Protein AF-A0A950WYQ9-F1 (afdb_monomer_lite)

Structure (mmCIF, N/CA/C/O backbone):
data_AF-A0A950WYQ9-F1
#
_entry.id   AF-A0A950WYQ9-F1
#
loop_
_atom_site.group_PDB
_atom_site.id
_atom_site.type_symbol
_atom_site.label_atom_id
_atom_site.label_alt_id
_atom_site.label_comp_id
_atom_site.label_asym_id
_atom_site.label_entity_id
_atom_site.label_seq_id
_atom_site.pdbx_PDB_ins_code
_atom_site.Cartn_x
_atom_site.Cartn_y
_atom_site.Cartn_z
_atom_site.occupancy
_atom_site.B_iso_or_equiv
_atom_site.auth_seq_id
_atom_site.auth_comp_id
_atom_site.auth_asym_id
_atom_site.auth_atom_id
_atom_site.pdbx_PDB_model_num
ATOM 1 N N . MET A 1 1 ? -9.884 15.561 -7.318 1.00 52.66 1 MET A N 1
ATOM 2 C CA . MET A 1 1 ? -9.393 14.705 -6.223 1.00 52.66 1 MET A CA 1
ATOM 3 C C . MET A 1 1 ? -9.287 13.331 -6.843 1.00 52.66 1 MET A C 1
ATOM 5 O O . MET A 1 1 ? -10.251 12.941 -7.484 1.00 52.66 1 MET A O 1
ATOM 9 N N . VAL A 1 2 ? -8.104 12.721 -6.844 1.00 61.59 2 VAL A N 1
ATOM 10 C CA . VAL A 1 2 ? -7.961 11.340 -7.326 1.00 61.59 2 VAL A CA 1
ATOM 11 C C . VAL A 1 2 ? -8.410 10.464 -6.169 1.00 61.59 2 VAL A C 1
ATOM 13 O O . VAL A 1 2 ? -7.917 10.660 -5.062 1.00 61.59 2 VAL A O 1
ATOM 16 N N . GLU A 1 3 ? -9.383 9.591 -6.396 1.00 77.94 3 GLU A N 1
ATOM 17 C CA . GLU A 1 3 ? -9.918 8.730 -5.343 1.00 77.94 3 GLU A CA 1
ATOM 18 C C . GLU A 1 3 ? -8.899 7.625 -5.020 1.00 77.94 3 GLU A C 1
ATOM 20 O O . GLU A 1 3 ? -8.172 7.160 -5.900 1.00 77.94 3 GLU A O 1
ATOM 25 N N . THR A 1 4 ? -8.834 7.172 -3.766 1.00 81.44 4 THR A N 1
ATOM 26 C CA . THR A 1 4 ? -7.922 6.099 -3.316 1.00 81.44 4 THR A CA 1
ATOM 27 C C . THR A 1 4 ? -7.980 4.867 -4.222 1.00 81.44 4 THR A C 1
ATOM 29 O O . THR A 1 4 ? -6.955 4.258 -4.530 1.00 81.44 4 THR A O 1
ATOM 32 N N . ASN A 1 5 ? -9.177 4.530 -4.711 1.00 82.81 5 ASN A N 1
ATOM 33 C CA . ASN A 1 5 ? -9.394 3.398 -5.606 1.00 82.81 5 ASN A CA 1
ATOM 34 C C . ASN A 1 5 ? -8.669 3.556 -6.959 1.00 82.81 5 ASN A C 1
ATOM 36 O O . ASN A 1 5 ? -8.094 2.590 -7.464 1.00 82.81 5 ASN A O 1
ATOM 40 N N . ASP A 1 6 ? -8.606 4.774 -7.505 1.00 87.44 6 ASP A N 1
ATOM 41 C CA . ASP A 1 6 ? -7.873 5.060 -8.744 1.00 87.44 6 ASP A CA 1
ATOM 42 C C . ASP A 1 6 ? -6.361 4.900 -8.544 1.00 87.44 6 ASP A C 1
ATOM 44 O O . ASP A 1 6 ? -5.660 4.378 -9.416 1.00 87.44 6 ASP A O 1
ATOM 48 N N . LEU A 1 7 ? -5.843 5.315 -7.380 1.00 88.62 7 LEU A N 1
ATOM 49 C CA . LEU A 1 7 ? -4.427 5.157 -7.034 1.00 88.62 7 LEU A CA 1
ATOM 50 C C . LEU A 1 7 ? -4.043 3.680 -6.901 1.00 88.62 7 LEU A C 1
ATOM 52 O O . LEU A 1 7 ? -3.012 3.272 -7.442 1.00 88.62 7 LEU A O 1
ATOM 56 N N . ILE A 1 8 ? -4.882 2.884 -6.232 1.00 90.75 8 ILE A N 1
ATOM 57 C CA . ILE A 1 8 ? -4.696 1.434 -6.078 1.00 90.75 8 ILE A CA 1
ATOM 58 C C . ILE A 1 8 ? -4.768 0.739 -7.441 1.00 90.75 8 ILE A C 1
ATOM 60 O O . ILE A 1 8 ? -3.864 -0.021 -7.789 1.00 90.75 8 ILE A O 1
ATOM 64 N N . SER A 1 9 ? -5.783 1.045 -8.251 1.00 90.94 9 SER A N 1
ATOM 65 C CA . SER A 1 9 ? -5.960 0.468 -9.589 1.00 90.94 9 SER A CA 1
ATOM 66 C C . SER A 1 9 ? -4.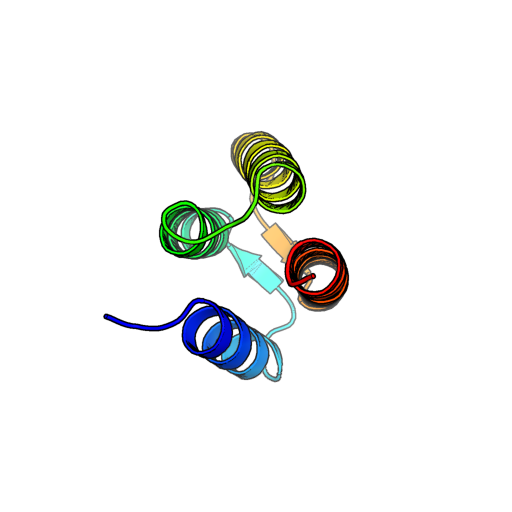792 0.804 -10.520 1.00 90.94 9 SER A C 1
ATOM 68 O O . SER A 1 9 ? -4.268 -0.072 -11.211 1.00 90.94 9 SER A O 1
ATOM 70 N N . SER A 1 10 ? -4.319 2.055 -10.496 1.00 92.19 10 SER A N 1
ATOM 71 C CA . SER A 1 10 ? -3.128 2.474 -11.243 1.00 92.19 10 SER A CA 1
ATOM 72 C C . SER A 1 10 ? -1.878 1.722 -10.793 1.00 92.19 10 SER A C 1
ATOM 74 O O . SER A 1 10 ? -1.070 1.328 -11.634 1.00 92.19 10 SER A O 1
ATOM 76 N N . TRP A 1 11 ? -1.699 1.520 -9.486 1.00 93.50 11 TRP A N 1
ATOM 77 C CA . TRP A 1 11 ? -0.539 0.797 -8.978 1.00 93.50 11 TRP A CA 1
ATOM 78 C C . TRP A 1 11 ? -0.599 -0.688 -9.352 1.00 93.50 11 TRP A C 1
ATOM 80 O O . TRP A 1 11 ? 0.398 -1.232 -9.818 1.00 93.50 11 TRP A O 1
ATOM 90 N N . ARG A 1 12 ? -1.771 -1.333 -9.271 1.00 93.56 12 ARG A N 1
ATOM 91 C CA . ARG A 1 12 ? -1.955 -2.717 -9.741 1.00 93.56 12 ARG A CA 1
ATOM 92 C C . ARG A 1 12 ? -1.577 -2.881 -11.213 1.00 93.56 12 ARG A C 1
ATOM 94 O O . ARG A 1 12 ? -0.852 -3.817 -11.539 1.00 93.56 12 ARG A O 1
ATOM 101 N N . ALA A 1 13 ? -2.016 -1.964 -12.077 1.00 93.00 13 ALA A N 1
ATOM 102 C CA . ALA A 1 13 ? -1.690 -2.000 -13.502 1.00 93.00 13 ALA A CA 1
ATOM 103 C C . ALA A 1 13 ? -0.173 -1.903 -13.757 1.00 93.00 13 ALA A C 1
ATOM 105 O O . ALA A 1 13 ? 0.366 -2.637 -14.584 1.00 93.00 13 ALA A O 1
ATOM 106 N N . ASP A 1 14 ? 0.538 -1.059 -13.001 1.00 90.56 14 ASP A N 1
ATOM 107 C CA . ASP A 1 14 ? 2.002 -0.965 -13.076 1.00 90.56 14 ASP A CA 1
ATOM 108 C C . ASP A 1 14 ? 2.697 -2.278 -12.666 1.00 90.56 14 ASP A C 1
ATOM 110 O O . ASP A 1 14 ? 3.751 -2.625 -13.210 1.00 90.56 14 ASP A O 1
ATOM 114 N N . LEU A 1 15 ? 2.100 -3.031 -11.736 1.00 92.31 15 LEU A N 1
ATOM 115 C CA . LEU A 1 15 ? 2.637 -4.298 -11.245 1.00 92.31 15 LEU A CA 1
ATOM 116 C C . LEU A 1 15 ? 2.407 -5.474 -12.201 1.00 92.31 15 LEU A C 1
ATOM 118 O O . LEU A 1 15 ? 3.121 -6.468 -12.083 1.00 92.31 15 LEU A O 1
ATOM 122 N N . GLU A 1 16 ? 1.460 -5.424 -13.145 1.00 87.50 16 GLU A N 1
ATOM 123 C CA . GLU A 1 16 ? 1.181 -6.549 -14.064 1.00 87.50 16 GLU A CA 1
ATOM 124 C C . GLU A 1 16 ? 2.386 -6.925 -14.945 1.00 87.50 16 GLU A C 1
ATOM 126 O O . GLU A 1 16 ? 2.555 -8.089 -15.306 1.00 87.50 16 GLU A O 1
ATOM 131 N N . GLY A 1 17 ? 3.262 -5.962 -15.247 1.00 83.69 17 GLY A N 1
ATOM 132 C CA . GLY A 1 17 ? 4.477 -6.174 -16.042 1.00 83.69 17 GLY A CA 1
ATOM 133 C C . GLY A 1 17 ? 5.780 -6.226 -15.240 1.00 83.69 17 GLY A C 1
ATOM 134 O O . GLY A 1 17 ? 6.844 -6.427 -15.827 1.00 83.69 17 GLY A O 1
ATOM 135 N N . ALA A 1 18 ? 5.733 -6.016 -13.923 1.00 87.12 18 ALA A N 1
ATOM 136 C CA . ALA A 1 18 ? 6.921 -5.893 -13.086 1.00 87.12 18 ALA A CA 1
ATOM 137 C C . ALA A 1 18 ? 7.217 -7.193 -12.325 1.00 87.12 18 ALA A C 1
ATOM 139 O O . ALA A 1 18 ? 6.320 -7.848 -11.803 1.00 87.12 18 ALA A O 1
ATOM 140 N N . THR A 1 19 ? 8.497 -7.557 -12.211 1.00 90.62 19 THR A N 1
ATOM 141 C CA . THR A 1 19 ? 8.942 -8.581 -11.246 1.00 90.62 19 THR A CA 1
ATOM 142 C C . THR A 1 19 ? 9.273 -7.948 -9.898 1.00 90.62 19 THR A C 1
ATOM 144 O O . THR A 1 19 ? 8.954 -8.513 -8.854 1.00 90.62 19 THR A O 1
ATOM 147 N N . TYR A 1 20 ? 9.893 -6.764 -9.925 1.00 92.94 20 TYR A N 1
ATOM 148 C CA . TYR A 1 20 ? 10.285 -6.015 -8.739 1.00 92.94 20 TYR A CA 1
ATOM 149 C C . TYR A 1 20 ? 10.055 -4.512 -8.921 1.00 92.94 20 TYR A C 1
ATOM 151 O O . TYR A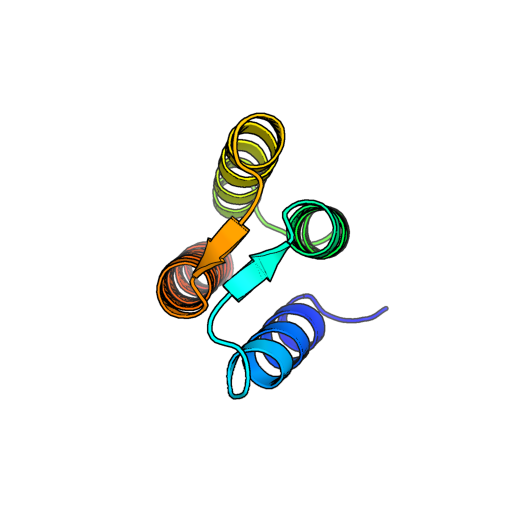 1 20 ? 10.267 -3.981 -10.012 1.00 92.94 20 TYR A O 1
ATOM 159 N N . GLU A 1 21 ? 9.719 -3.820 -7.836 1.00 93.81 21 GLU A N 1
ATOM 160 C CA . GLU A 1 21 ? 9.728 -2.363 -7.730 1.00 93.81 21 GLU A CA 1
ATOM 161 C C . GLU A 1 21 ? 10.785 -1.875 -6.735 1.00 93.81 21 GLU A C 1
ATOM 163 O O . GLU A 1 21 ? 11.059 -2.502 -5.709 1.00 93.81 21 GLU A O 1
ATOM 168 N N . GLY A 1 22 ? 11.384 -0.725 -7.046 1.00 94.50 22 GLY A N 1
ATOM 169 C CA . GLY A 1 22 ? 12.326 -0.048 -6.162 1.00 94.50 22 GLY A CA 1
ATOM 170 C C . GLY A 1 22 ? 11.628 0.644 -4.997 1.00 94.50 22 GLY A C 1
ATOM 171 O O . GLY A 1 22 ? 10.561 1.233 -5.160 1.00 94.50 22 GLY A O 1
ATOM 172 N N . ALA A 1 23 ? 12.277 0.641 -3.836 1.00 94.25 23 ALA A N 1
ATOM 173 C CA . ALA A 1 23 ? 11.745 1.218 -2.604 1.00 94.25 23 ALA A CA 1
ATOM 174 C C . ALA A 1 23 ? 11.314 2.683 -2.728 1.00 94.25 23 ALA A C 1
ATOM 176 O O . ALA A 1 23 ? 10.302 3.053 -2.149 1.00 94.25 23 ALA A O 1
ATOM 177 N N . SER A 1 24 ? 12.024 3.503 -3.510 1.00 94.06 24 SER A N 1
ATOM 178 C CA . SER A 1 24 ? 11.629 4.899 -3.746 1.00 94.06 24 SER A CA 1
ATOM 179 C C . SER A 1 24 ? 10.268 5.004 -4.438 1.00 94.06 24 SER A C 1
ATOM 181 O O . SER A 1 24 ? 9.420 5.761 -3.988 1.00 94.06 24 SER A O 1
ATOM 183 N N . ARG A 1 25 ? 10.014 4.182 -5.468 1.00 93.75 25 ARG A N 1
ATOM 184 C CA . ARG A 1 25 ? 8.719 4.167 -6.169 1.00 93.75 25 ARG A CA 1
ATOM 185 C C . ARG A 1 25 ? 7.598 3.682 -5.250 1.00 93.75 25 ARG A C 1
ATOM 187 O O . ARG A 1 25 ? 6.510 4.248 -5.264 1.00 93.75 25 ARG A O 1
ATOM 194 N N . VAL A 1 26 ? 7.885 2.672 -4.429 1.00 94.69 26 VAL A N 1
ATOM 195 C CA . VAL A 1 26 ? 6.950 2.166 -3.417 1.00 94.69 26 VAL A CA 1
ATOM 196 C C . VAL A 1 26 ? 6.635 3.251 -2.381 1.00 94.69 26 VAL A C 1
ATOM 198 O O . VAL A 1 26 ? 5.469 3.478 -2.084 1.00 94.69 26 VAL A O 1
ATOM 201 N N . GLN A 1 27 ? 7.637 3.976 -1.877 1.00 94.88 27 GLN A N 1
ATOM 202 C CA . GLN A 1 27 ? 7.443 5.089 -0.938 1.00 94.88 27 GLN A CA 1
ATOM 203 C C . GLN A 1 27 ? 6.576 6.199 -1.529 1.00 94.88 27 GLN A C 1
ATOM 205 O O . GLN A 1 27 ? 5.646 6.648 -0.864 1.00 94.88 27 GLN A O 1
ATOM 210 N N . ASP A 1 28 ? 6.832 6.602 -2.775 1.00 94.12 28 ASP A N 1
ATOM 211 C CA . ASP A 1 28 ? 6.044 7.634 -3.454 1.00 94.12 28 ASP A CA 1
ATOM 212 C C . ASP A 1 28 ? 4.565 7.225 -3.568 1.00 94.12 28 ASP A C 1
ATOM 214 O O . ASP A 1 28 ? 3.666 8.025 -3.300 1.00 94.12 28 ASP A O 1
ATOM 218 N N . ARG A 1 29 ? 4.302 5.957 -3.910 1.00 93.69 29 ARG A N 1
ATOM 219 C CA . ARG A 1 29 ? 2.943 5.400 -3.991 1.00 93.69 29 ARG A CA 1
ATOM 220 C C . ARG A 1 29 ? 2.264 5.328 -2.621 1.00 93.69 29 ARG A C 1
ATOM 222 O O . ARG A 1 29 ? 1.118 5.750 -2.498 1.00 93.69 29 ARG A O 1
ATOM 229 N N . LEU A 1 30 ? 2.971 4.858 -1.594 1.00 94.19 30 LEU A N 1
ATOM 230 C CA . LEU A 1 30 ? 2.468 4.787 -0.217 1.00 94.19 30 LEU A CA 1
ATOM 231 C C . LEU A 1 30 ? 2.110 6.174 0.336 1.00 94.19 30 LEU A C 1
ATOM 233 O O . LEU A 1 30 ? 1.050 6.348 0.932 1.00 94.19 30 LEU A O 1
ATOM 237 N N . LEU A 1 31 ? 2.958 7.178 0.097 1.00 91.88 31 LEU A N 1
ATOM 238 C CA . LEU A 1 31 ? 2.689 8.563 0.495 1.00 91.88 31 LEU A CA 1
ATOM 239 C C . LEU A 1 31 ? 1.484 9.152 -0.243 1.00 91.88 31 LEU A C 1
ATOM 241 O O . LEU A 1 31 ? 0.727 9.917 0.349 1.00 91.88 31 LEU A O 1
ATOM 245 N N . GLY A 1 32 ? 1.284 8.777 -1.510 1.00 90.56 32 GLY A N 1
ATOM 246 C CA . GLY A 1 32 ? 0.103 9.168 -2.278 1.00 90.56 32 GLY A CA 1
ATOM 247 C C . GLY A 1 32 ? -1.208 8.634 -1.695 1.00 90.56 32 GLY A C 1
ATOM 248 O O . GLY A 1 32 ? -2.229 9.302 -1.814 1.00 90.56 32 GLY A O 1
ATOM 249 N N . LEU A 1 33 ? -1.180 7.467 -1.044 1.00 89.19 33 LEU A N 1
ATOM 250 C CA . LEU A 1 33 ? -2.361 6.844 -0.440 1.00 89.19 33 LEU A CA 1
ATOM 251 C C . LEU A 1 33 ? -2.700 7.419 0.942 1.00 89.19 33 LEU A C 1
ATOM 253 O O . LEU A 1 33 ? -3.869 7.491 1.295 1.00 89.19 33 LEU A O 1
ATOM 257 N N . TRP A 1 34 ? -1.707 7.869 1.713 1.00 82.19 34 TRP A N 1
ATOM 258 C CA . TRP A 1 34 ? -1.866 8.267 3.120 1.00 82.19 34 TRP A CA 1
ATOM 259 C C . TRP A 1 34 ? -3.006 9.269 3.396 1.00 82.19 34 TRP A C 1
ATOM 261 O O . TRP A 1 34 ? -3.622 9.223 4.456 1.00 82.19 34 TRP A O 1
ATOM 271 N N . GLY A 1 35 ? -3.284 10.196 2.475 1.00 72.50 35 GLY A N 1
ATOM 272 C CA . GLY A 1 35 ? -4.229 11.297 2.706 1.00 72.50 35 GLY A CA 1
ATOM 273 C C . GLY A 1 35 ? -5.710 10.908 2.767 1.00 72.50 35 GLY A C 1
ATOM 274 O O . GLY A 1 35 ? -6.506 11.699 3.263 1.00 72.50 35 GLY A O 1
ATOM 275 N N . GLU A 1 36 ? -6.074 9.720 2.281 1.00 76.06 36 GLU A N 1
ATOM 276 C CA . GLU A 1 36 ? -7.466 9.356 1.970 1.00 76.06 36 GLU A CA 1
ATOM 277 C C . GLU A 1 36 ? -7.887 8.005 2.589 1.00 76.06 36 GLU A C 1
ATOM 279 O O . GLU A 1 36 ? -8.884 7.422 2.169 1.00 76.06 36 GLU A O 1
ATOM 284 N N . LEU A 1 37 ? -7.121 7.483 3.556 1.00 86.81 37 LEU A N 1
ATOM 285 C CA . LEU A 1 37 ? -7.329 6.161 4.159 1.00 86.81 37 LEU A CA 1
ATOM 286 C C . LEU A 1 37 ? -7.956 6.234 5.557 1.00 86.81 37 LEU A C 1
ATOM 288 O O . LEU A 1 37 ? -7.705 7.159 6.332 1.00 86.81 37 LEU A O 1
ATOM 292 N N . GLY A 1 38 ? -8.707 5.196 5.924 1.00 86.38 38 GLY A N 1
ATOM 293 C CA . GLY A 1 38 ? -9.132 4.942 7.297 1.00 86.38 38 GLY A CA 1
ATOM 294 C C . GLY A 1 38 ? -7.960 4.619 8.236 1.00 86.38 38 GLY A C 1
ATOM 295 O O . GLY A 1 38 ? -6.841 4.332 7.807 1.00 86.38 38 GLY A O 1
ATOM 296 N N . GLU A 1 39 ? -8.208 4.636 9.550 1.00 88.81 39 GLU A N 1
ATOM 297 C CA . GLU A 1 39 ? -7.170 4.459 10.586 1.00 88.81 39 GLU A CA 1
ATOM 298 C C . GLU A 1 39 ? -6.393 3.136 10.439 1.00 88.81 39 GLU A C 1
ATOM 300 O O . GLU A 1 39 ? -5.162 3.124 10.471 1.00 88.81 39 GLU A O 1
ATOM 305 N N . ALA A 1 40 ? -7.097 2.021 10.212 1.00 88.88 40 ALA A N 1
ATOM 306 C CA . ALA A 1 40 ? -6.469 0.706 10.075 1.00 88.88 40 ALA A CA 1
ATOM 307 C C . ALA A 1 40 ? -5.607 0.594 8.805 1.00 88.88 40 ALA A C 1
ATOM 309 O O . ALA A 1 40 ? -4.499 0.056 8.846 1.00 88.88 40 ALA A O 1
ATOM 310 N N . ALA A 1 41 ? -6.089 1.137 7.687 1.00 90.62 41 ALA A N 1
ATOM 311 C CA . ALA A 1 41 ? -5.352 1.178 6.431 1.00 90.62 41 ALA A CA 1
ATOM 312 C C . ALA A 1 41 ? -4.135 2.116 6.514 1.00 90.62 41 ALA A C 1
ATOM 314 O O . ALA A 1 41 ? -3.053 1.775 6.037 1.00 90.62 41 ALA A O 1
ATOM 315 N N . THR A 1 42 ? -4.273 3.251 7.205 1.00 92.50 42 THR A N 1
ATOM 316 C CA . THR A 1 42 ? -3.164 4.173 7.493 1.00 92.50 42 THR A CA 1
ATOM 317 C C . THR A 1 42 ? -2.051 3.470 8.272 1.00 92.50 42 THR A C 1
ATOM 319 O O . THR A 1 42 ? -0.885 3.553 7.884 1.00 92.50 42 THR A O 1
ATOM 322 N N . ALA A 1 43 ? -2.393 2.699 9.309 1.00 92.75 43 ALA A N 1
ATOM 323 C CA . ALA A 1 43 ? -1.410 1.939 10.085 1.00 92.75 43 ALA A CA 1
ATOM 324 C C . ALA A 1 43 ? -0.663 0.886 9.238 1.00 92.75 43 ALA A C 1
ATOM 326 O O . ALA A 1 43 ? 0.537 0.661 9.425 1.00 92.75 43 ALA A O 1
ATOM 327 N N . LE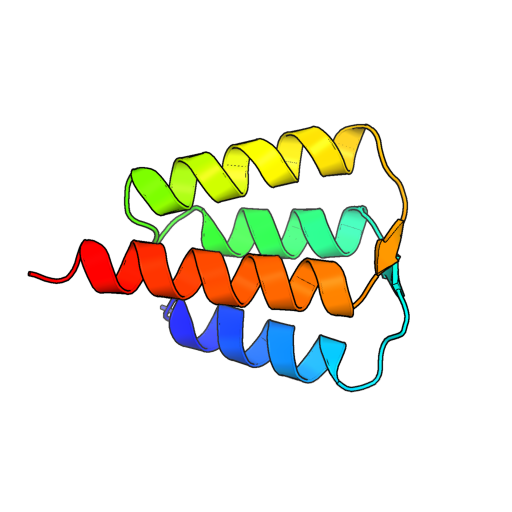U A 1 44 ? -1.345 0.253 8.274 1.00 94.06 44 LEU A N 1
ATOM 328 C CA . LEU A 1 44 ? -0.707 -0.671 7.333 1.00 94.06 44 LEU A CA 1
ATOM 329 C C . LEU A 1 44 ? 0.289 0.066 6.419 1.00 94.06 44 LEU A C 1
ATOM 331 O O . LEU A 1 44 ? 1.426 -0.382 6.254 1.00 94.06 44 LEU A O 1
ATOM 335 N N . VAL A 1 45 ? -0.097 1.220 5.868 1.00 94.25 45 VAL A N 1
ATOM 336 C CA . VAL A 1 45 ? 0.783 2.060 5.036 1.00 94.25 45 VAL A CA 1
ATOM 337 C C . VAL A 1 45 ? 2.008 2.546 5.821 1.00 94.25 45 VAL A C 1
ATOM 339 O O . VAL A 1 45 ? 3.127 2.490 5.308 1.00 94.25 45 VAL A O 1
ATOM 342 N N . GLU A 1 46 ? 1.837 2.954 7.080 1.00 94.25 46 GLU A N 1
ATOM 343 C CA . GLU A 1 46 ? 2.923 3.330 7.998 1.00 94.25 46 GLU A CA 1
ATOM 344 C C . GLU A 1 46 ? 3.966 2.229 8.182 1.00 94.25 46 GLU A C 1
ATOM 346 O O . GLU A 1 46 ? 5.184 2.468 8.130 1.00 94.25 46 GLU A O 1
ATOM 351 N N . GLN A 1 47 ? 3.488 1.002 8.380 1.00 94.25 47 GLN A N 1
ATOM 352 C CA . GLN A 1 47 ? 4.347 -0.163 8.509 1.00 94.25 47 GLN A CA 1
ATOM 353 C C . GLN A 1 47 ? 5.164 -0.373 7.229 1.00 94.25 47 GLN A C 1
ATOM 355 O O . GLN A 1 47 ? 6.384 -0.543 7.298 1.00 94.25 47 GLN A O 1
ATOM 360 N N . TRP A 1 48 ? 4.528 -0.296 6.061 1.00 95.19 48 TRP A N 1
ATOM 361 C CA . TRP A 1 48 ? 5.197 -0.473 4.772 1.00 95.19 48 TRP A CA 1
ATOM 362 C C . TRP A 1 48 ? 6.188 0.649 4.448 1.00 95.19 48 TRP A C 1
ATOM 364 O O . TRP A 1 48 ? 7.290 0.378 3.959 1.00 95.19 48 TRP A O 1
ATOM 374 N N . LEU A 1 49 ? 5.878 1.894 4.816 1.00 94.06 49 LEU A N 1
ATOM 375 C CA . LEU A 1 49 ? 6.825 3.005 4.737 1.00 94.06 49 LEU A CA 1
ATOM 376 C C . LEU A 1 49 ? 8.051 2.738 5.607 1.00 94.06 49 LEU A C 1
ATOM 378 O O . LEU A 1 49 ? 9.178 2.923 5.148 1.00 94.06 49 LEU A O 1
ATOM 382 N N . THR A 1 50 ? 7.867 2.212 6.815 1.00 94.94 50 THR A N 1
ATOM 383 C CA . THR A 1 50 ? 8.985 1.824 7.682 1.00 94.94 50 THR A CA 1
ATOM 384 C C . THR A 1 50 ? 9.825 0.707 7.054 1.00 94.94 50 THR A C 1
ATOM 386 O O . THR A 1 50 ? 11.048 0.834 6.986 1.00 94.94 50 THR A O 1
ATOM 389 N N . VAL A 1 51 ? 9.202 -0.348 6.520 1.00 94.69 51 VAL A N 1
ATOM 390 C CA . VAL A 1 51 ? 9.908 -1.459 5.851 1.00 94.69 51 VAL A CA 1
ATOM 391 C C . VAL A 1 51 ? 10.715 -0.964 4.649 1.00 94.69 51 VAL A C 1
ATOM 393 O O . VAL A 1 51 ? 11.887 -1.316 4.497 1.00 94.69 51 VAL A O 1
ATOM 396 N N . SER A 1 52 ? 10.135 -0.091 3.825 1.00 93.75 52 SER A N 1
ATOM 397 C CA . SER A 1 52 ? 10.791 0.462 2.633 1.00 93.75 52 SER A CA 1
ATOM 398 C C . SER A 1 52 ? 12.028 1.313 2.931 1.00 93.75 52 SER A C 1
ATOM 400 O O . SER A 1 52 ? 12.868 1.495 2.057 1.00 93.75 52 SER A O 1
ATOM 402 N N . ARG A 1 53 ? 12.203 1.800 4.166 1.00 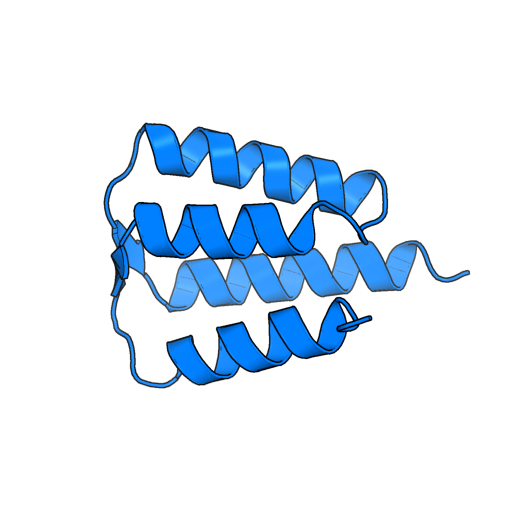93.25 53 ARG A N 1
ATOM 403 C CA . ARG A 1 53 ? 13.439 2.490 4.578 1.00 93.25 53 ARG A CA 1
ATOM 404 C C . ARG A 1 53 ? 14.613 1.537 4.792 1.00 93.25 53 ARG A C 1
ATOM 406 O O . ARG A 1 53 ? 15.761 1.970 4.765 1.00 93.25 53 ARG A O 1
ATOM 413 N N . HIS A 1 54 ? 14.328 0.260 5.028 1.00 93.75 54 HIS A N 1
ATOM 414 C CA . HIS A 1 54 ? 15.322 -0.772 5.325 1.00 93.75 54 HIS A CA 1
ATOM 415 C C . HIS A 1 54 ? 15.505 -1.776 4.181 1.00 93.75 54 HIS A C 1
ATOM 417 O O . HIS A 1 54 ? 16.398 -2.622 4.243 1.00 93.75 54 HIS A O 1
ATOM 423 N N . ARG A 1 55 ? 14.683 -1.686 3.130 1.00 93.06 55 ARG A N 1
ATOM 424 C CA . ARG A 1 55 ? 14.651 -2.618 2.002 1.00 93.06 55 ARG A CA 1
ATOM 425 C C . ARG A 1 55 ? 14.617 -1.860 0.681 1.00 93.06 55 ARG A C 1
ATOM 427 O O . ARG A 1 55 ? 13.860 -0.915 0.556 1.00 93.06 55 ARG A O 1
ATOM 434 N N . ASN A 1 56 ? 15.391 -2.313 -0.311 1.00 90.38 56 ASN A N 1
ATOM 435 C CA . ASN A 1 56 ? 15.558 -1.607 -1.593 1.00 90.38 56 ASN A CA 1
ATOM 436 C C . ASN A 1 56 ? 14.649 -2.093 -2.733 1.00 90.38 56 ASN A C 1
ATOM 438 O O . ASN A 1 56 ? 14.427 -1.341 -3.679 1.00 90.38 56 ASN A O 1
ATOM 442 N N . LEU A 1 57 ? 14.158 -3.335 -2.678 1.00 94.69 57 LEU A N 1
ATOM 443 C CA . LEU A 1 57 ? 13.366 -3.958 -3.744 1.00 94.69 57 LEU A CA 1
ATOM 444 C C . LEU A 1 57 ? 12.206 -4.758 -3.167 1.00 94.69 57 LEU A C 1
ATOM 446 O O . LEU A 1 57 ? 12.413 -5.546 -2.245 1.00 94.69 57 LEU A O 1
ATOM 450 N N . PHE A 1 58 ? 11.037 -4.619 -3.774 1.00 95.62 58 PHE A N 1
ATOM 451 C CA . PHE A 1 58 ? 9.807 -5.329 -3.446 1.00 95.62 58 PHE A CA 1
ATOM 452 C C . PHE A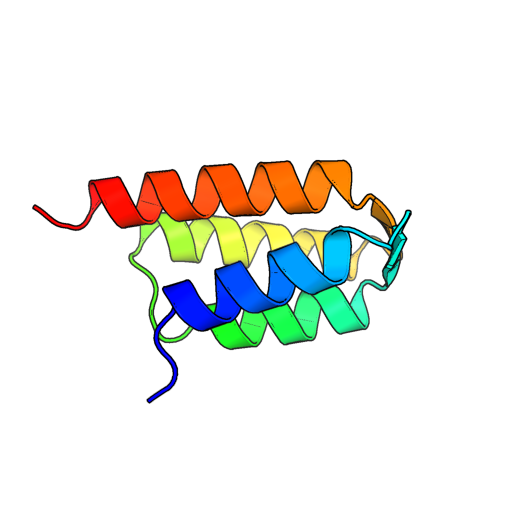 1 58 ? 9.373 -6.141 -4.659 1.00 95.62 58 PHE A C 1
ATOM 454 O O . PHE A 1 58 ? 9.428 -5.640 -5.773 1.00 95.62 58 PHE A O 1
ATOM 461 N N . SER A 1 59 ? 9.007 -7.401 -4.473 1.00 95.31 59 SER A N 1
ATOM 462 C CA . SER A 1 59 ? 8.394 -8.217 -5.516 1.00 95.31 59 SER A CA 1
ATOM 463 C C . SER A 1 59 ? 7.024 -7.661 -5.896 1.00 95.31 59 SER A C 1
ATOM 465 O O . SER A 1 59 ? 6.358 -7.003 -5.102 1.00 95.31 59 SER A O 1
ATOM 467 N N . ALA A 1 60 ? 6.581 -7.914 -7.122 1.00 94.44 60 ALA A N 1
ATOM 468 C CA . ALA A 1 60 ? 5.229 -7.519 -7.493 1.00 94.44 60 ALA A CA 1
ATOM 469 C C . ALA A 1 60 ? 4.166 -8.306 -6.711 1.00 94.44 60 ALA A C 1
ATOM 471 O O . ALA A 1 60 ? 3.126 -7.747 -6.384 1.00 94.44 60 ALA A O 1
ATOM 472 N N . ASP A 1 61 ? 4.431 -9.568 -6.362 1.00 94.56 61 ASP A N 1
ATOM 473 C CA . ASP A 1 61 ? 3.490 -10.401 -5.606 1.00 94.56 61 ASP A CA 1
ATOM 474 C C . ASP A 1 61 ? 3.245 -9.874 -4.189 1.00 94.56 61 ASP A C 1
ATOM 476 O O . ASP A 1 61 ? 2.092 -9.695 -3.814 1.00 94.56 61 ASP A O 1
ATOM 480 N N . GLU A 1 62 ? 4.291 -9.516 -3.437 1.00 95.50 62 GLU A N 1
ATOM 481 C CA . GLU A 1 62 ? 4.088 -8.954 -2.091 1.00 95.50 62 GLU A CA 1
ATOM 482 C C . GLU A 1 62 ? 3.373 -7.596 -2.127 1.00 95.50 62 GLU A C 1
ATOM 484 O O . GLU A 1 62 ? 2.615 -7.267 -1.218 1.00 95.50 62 GLU A O 1
ATOM 489 N N . LEU A 1 63 ? 3.595 -6.799 -3.180 1.00 95.44 63 LEU A N 1
ATOM 490 C CA . LEU A 1 63 ? 2.900 -5.527 -3.351 1.00 95.44 63 LEU A CA 1
ATOM 491 C C . LEU A 1 63 ? 1.425 -5.751 -3.690 1.00 95.44 63 LEU A C 1
ATOM 493 O O . LEU A 1 63 ? 0.578 -5.020 -3.190 1.00 95.44 63 LEU A O 1
ATOM 497 N N . ARG A 1 64 ? 1.093 -6.780 -4.477 1.00 94.88 64 ARG A N 1
ATOM 498 C CA . ARG A 1 64 ? -0.304 -7.168 -4.730 1.00 94.88 64 ARG A CA 1
ATOM 499 C C . ARG A 1 64 ? -0.994 -7.647 -3.454 1.00 94.88 64 ARG A C 1
ATOM 501 O O . ARG A 1 64 ? -2.107 -7.209 -3.194 1.00 94.88 64 ARG A O 1
ATOM 508 N N . GLU A 1 65 ? -0.327 -8.469 -2.642 1.00 95.56 65 GLU A N 1
ATOM 509 C CA . GLU A 1 65 ? -0.857 -8.914 -1.344 1.00 95.56 65 GLU A CA 1
ATOM 510 C C . GLU A 1 65 ? -1.117 -7.732 -0.402 1.00 95.56 65 GLU A C 1
ATOM 512 O O . GLU A 1 65 ? -2.158 -7.668 0.251 1.00 95.56 65 GLU A O 1
ATOM 517 N N . PHE A 1 66 ? -0.201 -6.762 -0.368 1.00 95.50 66 PHE A N 1
ATOM 518 C CA . PHE A 1 66 ? -0.396 -5.518 0.369 1.00 95.50 66 PHE A CA 1
ATOM 519 C C . PHE A 1 66 ? -1.617 -4.733 -0.124 1.00 95.50 66 PHE A C 1
ATOM 521 O O . PHE A 1 66 ? -2.417 -4.288 0.697 1.00 95.50 66 PHE A O 1
ATOM 528 N N . LEU A 1 67 ? -1.784 -4.578 -1.441 1.00 94.69 67 LEU A N 1
ATOM 529 C CA . LEU A 1 67 ? -2.926 -3.862 -2.016 1.00 94.69 67 LEU A CA 1
ATOM 530 C C . LEU A 1 67 ? -4.253 -4.584 -1.750 1.00 94.69 67 LEU A C 1
ATOM 532 O O . LEU A 1 67 ? -5.245 -3.924 -1.449 1.00 94.69 67 LEU A O 1
ATOM 536 N N . ASP A 1 68 ? -4.270 -5.919 -1.799 1.00 94.56 68 ASP A N 1
ATOM 537 C CA . ASP A 1 68 ? -5.443 -6.722 -1.436 1.00 94.56 68 ASP A CA 1
ATOM 538 C C . ASP A 1 68 ? -5.843 -6.495 0.031 1.00 94.56 68 ASP A C 1
ATOM 540 O O . ASP A 1 68 ? -7.028 -6.353 0.337 1.00 94.56 68 ASP A O 1
ATOM 544 N N . GLU A 1 69 ? -4.872 -6.456 0.947 1.00 94.56 69 GLU A N 1
ATOM 545 C CA . GLU A 1 69 ? -5.139 -6.210 2.366 1.00 94.56 69 GLU A CA 1
ATOM 546 C C . GLU A 1 69 ? -5.595 -4.768 2.618 1.00 94.56 69 GLU A C 1
ATOM 548 O O . GLU A 1 69 ? -6.544 -4.540 3.369 1.00 94.56 69 GLU A O 1
ATOM 553 N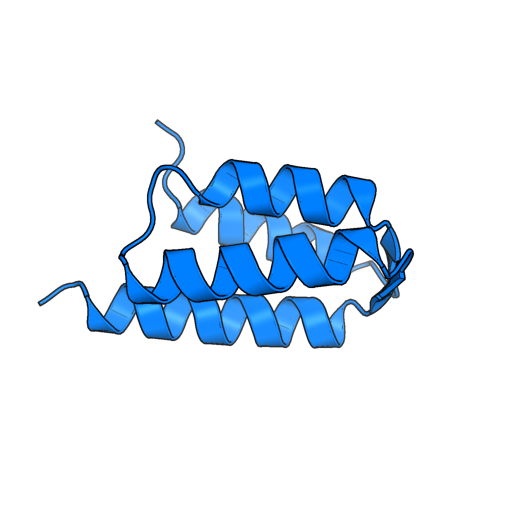 N . LEU A 1 70 ? -4.979 -3.798 1.940 1.00 92.50 70 LEU A N 1
ATOM 554 C CA . LEU A 1 70 ? -5.360 -2.393 2.029 1.00 92.50 70 LEU A CA 1
ATOM 555 C C . LEU A 1 70 ? -6.828 -2.181 1.627 1.00 92.50 70 LEU A C 1
ATOM 557 O O . LEU A 1 70 ? -7.580 -1.538 2.357 1.00 92.50 70 LEU A O 1
ATOM 561 N N . GLU A 1 71 ? -7.263 -2.768 0.509 1.00 91.44 71 GLU A N 1
ATOM 562 C CA . GLU A 1 71 ? -8.656 -2.672 0.053 1.00 91.44 71 GLU A CA 1
ATOM 563 C C . GLU A 1 71 ? -9.642 -3.338 1.019 1.00 91.44 71 GLU A C 1
ATOM 565 O O . GLU A 1 71 ? -10.746 -2.829 1.220 1.00 91.44 71 GLU A O 1
ATOM 570 N N . ARG A 1 72 ? -9.260 -4.451 1.660 1.00 92.00 72 ARG A N 1
ATOM 571 C CA . ARG A 1 72 ? -10.099 -5.097 2.683 1.00 92.00 72 ARG A CA 1
ATOM 572 C C . ARG A 1 72 ? -10.300 -4.208 3.903 1.00 92.00 72 ARG A C 1
ATOM 574 O O . ARG A 1 72 ? -11.413 -4.146 4.425 1.00 92.00 72 ARG A O 1
ATOM 581 N N . LEU A 1 73 ? -9.243 -3.535 4.355 1.00 90.50 73 LEU A N 1
ATOM 582 C CA . LEU A 1 73 ? -9.313 -2.622 5.495 1.00 90.50 73 LEU A CA 1
ATOM 583 C C . LEU A 1 73 ? -10.201 -1.415 5.179 1.00 90.50 73 LEU A C 1
ATOM 585 O O . LEU A 1 73 ? -11.067 -1.081 5.985 1.00 90.50 73 LEU A O 1
ATOM 589 N N . GLU A 1 74 ? -10.069 -0.830 3.990 1.00 86.62 74 GLU A N 1
ATOM 590 C CA . GLU A 1 74 ? -10.918 0.287 3.553 1.00 86.62 74 GLU A CA 1
ATOM 591 C C . GLU A 1 74 ? -12.392 -0.119 3.402 1.00 86.62 74 GLU A C 1
ATOM 593 O O . GLU A 1 74 ? -13.295 0.589 3.858 1.00 86.62 74 GLU A O 1
ATOM 598 N N . ALA A 1 75 ? -12.658 -1.304 2.848 1.00 85.44 75 ALA A N 1
ATOM 599 C CA . ALA A 1 75 ? -14.013 -1.841 2.747 1.00 85.44 75 ALA A CA 1
ATOM 600 C C . ALA A 1 75 ? -14.654 -2.095 4.124 1.00 85.44 75 ALA A C 1
ATOM 602 O O . ALA A 1 75 ? -15.874 -2.027 4.255 1.00 85.44 75 ALA A O 1
ATOM 603 N N . SER A 1 76 ? -13.850 -2.361 5.159 1.00 78.88 76 SER A N 1
ATOM 604 C CA . SER A 1 76 ? -14.330 -2.561 6.529 1.00 78.88 76 SER A CA 1
ATOM 605 C C . SER A 1 76 ? -14.715 -1.261 7.246 1.00 78.88 76 SER A C 1
ATOM 607 O O . SER A 1 76 ? -15.405 -1.334 8.264 1.00 78.88 76 SER A O 1
ATOM 609 N N . VAL A 1 77 ? -14.257 -0.099 6.772 1.00 68.62 77 VAL A N 1
ATOM 610 C CA . VAL A 1 77 ? -14.527 1.215 7.388 1.00 68.62 77 VAL A CA 1
ATOM 611 C C . VAL A 1 77 ? -15.745 1.899 6.751 1.00 68.62 77 VAL A C 1
ATOM 613 O O . VAL A 1 77 ? -16.408 2.696 7.410 1.00 68.62 77 VAL A O 1
ATOM 616 N N . SER A 1 78 ? -16.095 1.548 5.508 1.00 59.59 78 SER A N 1
ATOM 617 C CA . SER A 1 78 ? -17.345 1.980 4.861 1.00 59.59 78 SER A CA 1
ATOM 618 C C . SER A 1 78 ? -18.562 1.221 5.417 1.00 59.59 78 SER A C 1
ATOM 620 O O . SER A 1 78 ? -19.050 0.282 4.789 1.00 59.59 78 SER A O 1
ATOM 622 N N . PHE A 1 79 ? -19.056 1.626 6.592 1.00 45.72 79 PHE A N 1
ATOM 623 C CA . PHE A 1 79 ? -20.338 1.194 7.172 1.00 45.72 79 PHE A CA 1
ATOM 624 C C . PHE A 1 79 ? -21.184 2.380 7.642 1.00 45.72 79 PHE A C 1
ATOM 626 O O . PHE A 1 79 ? -20.613 3.330 8.222 1.00 45.72 79 PHE A O 1
#

Radius of gyration: 11.9 Å; chains: 1; bounding box: 36×25×27 Å

Sequence (79 aa):
MVETNDLISSWRADLEGATYEGASRVQDRLLGLWGELGEAATALVEQWLTVSRHRNLFSADELREFLDELERLEASVSF

pLDDT: mean 88.97, std 9.64, range [45.72, 95.62]

Foldseek 3Di:
DQALVNLLVVVLVVLVPDQKDFLVVLLVSLVVNCPHADPVLNVLSVVSNVVSVVDTMDGSVVVVVSSVVSVVRRVVVPD

Secondary structure (DSSP, 8-state):
---HHHHHHHHHHHHTT-SEEEHHHHHHHHHHHGGG--HHHHHHHHHHHHHHTT-SEEEHHHHHHHHHHHHHHHHHH--